Protein AF-R9T815-F1 (afdb_monomer)

Foldseek 3Di:
DVVCVVVPNDDPPPPVVVVCCVVDPPVQWDDDPPDIGGHDDDPDPPPPPPPPVVVVVVVVVVVVVVVD

Sequence (68 aa):
MRVFKDVDLVEQLGSGMSRILHTYDQSIFDISDNFIRAIFPFTESLDHDGTINGIINGIINEIEKKIR

Organism: Methanomassiliicoccus intestinalis (strain Issoire-Mx1) (NCBI:txid1295009)

Solvent-accessible surface area (backbone atoms only — not comparable to full-atom values): 4468 Å² total; per-residue (Å²): 109,66,72,43,43,78,67,70,74,46,77,66,90,69,60,60,59,57,54,50,61,70,76,40,70,70,86,36,52,48,80,56,101,87,51,75,47,76,60,82,78,71,95,60,80,88,60,88,74,52,63,64,62,55,51,51,55,53,52,51,56,53,50,56,62,72,74,106

Radius of gyration: 23.54 Å; Cα contacts (8 Å, |Δi|>4): 20; chains: 1; bounding box: 41×30×63 Å

Nearest PDB structures (foldseek):
  6j30-assembly1_Q  TM=2.877E-01  e=9.379E+00  Saccharomyces cerevisiae S288C

Mean predicted aligned error: 12.34 Å

Structure (mmCIF, N/CA/C/O backbone):
data_AF-R9T815-F1
#
_entry.id   AF-R9T815-F1
#
loop_
_atom_site.group_PDB
_atom_site.id
_atom_site.type_symbol
_atom_site.label_atom_id
_atom_site.label_alt_id
_atom_site.label_comp_id
_atom_site.label_asym_id
_atom_site.label_entity_id
_atom_site.label_seq_id
_atom_site.pdbx_PDB_ins_code
_atom_site.Cartn_x
_atom_site.Cartn_y
_atom_site.Cartn_z
_atom_site.occupancy
_atom_site.B_iso_or_equiv
_atom_site.auth_seq_id
_atom_site.auth_comp_id
_atom_site.auth_asym_id
_atom_site.auth_atom_id
_atom_site.pdbx_PDB_model_num
ATOM 1 N N . MET A 1 1 ? -2.847 7.791 14.856 1.00 84.44 1 MET A N 1
ATOM 2 C CA . MET A 1 1 ? -3.957 8.221 13.972 1.00 84.44 1 MET A CA 1
ATOM 3 C C . MET A 1 1 ? -4.531 9.590 14.319 1.00 84.44 1 MET A C 1
ATOM 5 O O . MET A 1 1 ? -4.649 10.378 13.398 1.00 84.44 1 MET A O 1
ATOM 9 N N . ARG A 1 2 ? -4.857 9.907 15.587 1.00 89.00 2 ARG A N 1
ATOM 10 C CA . ARG A 1 2 ? -5.489 11.192 15.964 1.00 89.00 2 ARG A CA 1
ATOM 11 C C . ARG A 1 2 ? -4.768 12.433 15.417 1.00 89.00 2 ARG A C 1
ATOM 13 O O . ARG A 1 2 ? -5.403 13.205 14.728 1.00 89.00 2 ARG A O 1
ATOM 20 N N . VAL A 1 3 ? -3.447 12.537 15.597 1.00 93.31 3 VAL A N 1
ATOM 21 C CA . VAL A 1 3 ? -2.649 13.665 15.068 1.00 93.31 3 VAL A CA 1
ATOM 22 C C . VAL A 1 3 ? -2.847 13.862 13.563 1.00 93.31 3 VAL A C 1
ATOM 24 O O . VAL A 1 3 ? -3.139 14.967 13.141 1.00 93.31 3 VAL A O 1
ATOM 27 N N . PHE A 1 4 ? -2.754 12.799 12.760 1.00 91.81 4 PHE A N 1
ATOM 28 C CA . PHE A 1 4 ? -2.944 12.884 11.308 1.00 91.81 4 PHE A CA 1
ATOM 29 C C . PHE A 1 4 ? -4.385 13.204 10.905 1.00 91.81 4 PHE A C 1
ATOM 31 O O . PHE A 1 4 ? -4.602 13.818 9.867 1.00 91.81 4 PHE A O 1
ATOM 38 N N . LYS A 1 5 ? -5.365 12.772 11.706 1.00 90.19 5 LYS A N 1
ATOM 39 C CA . LYS A 1 5 ? -6.779 13.074 11.474 1.00 90.19 5 LYS A CA 1
ATOM 40 C C . LYS A 1 5 ? -7.083 14.536 11.791 1.00 90.19 5 LYS A C 1
ATOM 42 O O . LYS A 1 5 ? -7.817 15.168 11.054 1.00 90.19 5 LYS A O 1
ATOM 47 N N . ASP A 1 6 ? -6.492 15.063 12.859 1.00 93.62 6 ASP A N 1
ATOM 48 C CA . ASP A 1 6 ? -6.688 16.446 13.300 1.00 93.62 6 ASP A CA 1
ATOM 49 C C . ASP A 1 6 ? -6.100 17.465 12.297 1.00 93.62 6 ASP A C 1
ATOM 51 O O . ASP A 1 6 ? -6.482 18.630 12.322 1.00 93.62 6 ASP A O 1
ATOM 55 N N . VAL A 1 7 ? -5.196 17.027 11.407 1.00 94.31 7 VAL A N 1
ATOM 56 C CA . VAL A 1 7 ? -4.665 17.816 10.276 1.00 94.31 7 VAL A CA 1
ATOM 57 C C . VAL A 1 7 ? -5.173 17.341 8.903 1.00 94.31 7 VAL A C 1
ATOM 59 O O . VAL A 1 7 ? -4.564 17.665 7.888 1.00 94.31 7 VAL A O 1
ATOM 62 N N . ASP A 1 8 ? -6.245 16.543 8.862 1.00 90.69 8 ASP A N 1
ATOM 63 C CA . ASP A 1 8 ? -6.889 16.039 7.634 1.00 90.69 8 ASP A CA 1
ATOM 64 C C . ASP A 1 8 ? -5.958 15.296 6.645 1.00 90.69 8 ASP A C 1
ATOM 66 O O . ASP A 1 8 ? -6.200 15.249 5.440 1.00 90.69 8 ASP A O 1
ATOM 70 N N . LEU A 1 9 ? -4.895 14.654 7.143 1.00 92.38 9 LEU A N 1
ATOM 71 C CA . LEU A 1 9 ? -3.958 13.857 6.332 1.00 92.38 9 LEU A CA 1
ATOM 72 C C . LE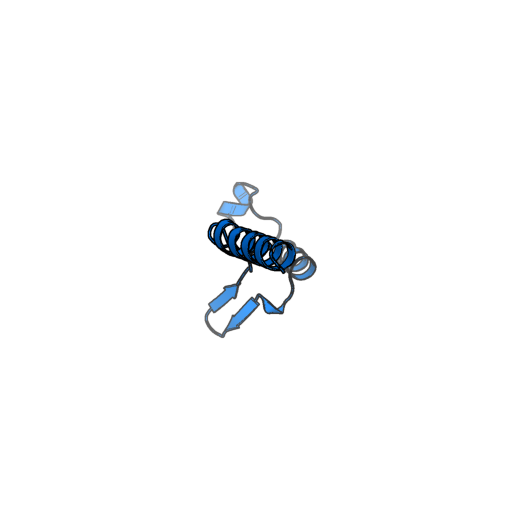U A 1 9 ? -4.354 12.384 6.201 1.00 92.38 9 LEU A C 1
ATOM 74 O O . LEU A 1 9 ? -3.776 11.651 5.399 1.00 92.38 9 LEU A O 1
ATOM 78 N N . VAL A 1 10 ? -5.294 11.916 7.018 1.00 89.81 10 VAL A N 1
ATOM 79 C CA . VAL A 1 10 ? -5.798 10.542 6.967 1.00 89.81 10 VAL A CA 1
ATOM 80 C C . VAL A 1 10 ? -7.310 10.540 7.034 1.00 89.81 10 VAL A C 1
ATOM 82 O O . VAL A 1 10 ? -7.932 11.332 7.737 1.00 89.81 10 VAL A O 1
ATOM 85 N N . GLU A 1 11 ? -7.897 9.592 6.326 1.00 87.00 11 GLU A N 1
ATOM 86 C CA . GLU A 1 11 ? -9.334 9.386 6.341 1.00 87.00 11 GLU A CA 1
ATOM 87 C C . GLU A 1 11 ? -9.800 8.559 7.549 1.00 87.00 11 GLU A C 1
ATOM 89 O O . GLU A 1 11 ? -9.023 8.159 8.425 1.00 87.00 11 GLU A O 1
ATOM 94 N N . GLN A 1 12 ? -11.104 8.275 7.585 1.00 81.81 12 GLN A N 1
ATOM 95 C CA . GLN A 1 12 ? -11.690 7.341 8.534 1.00 81.81 12 GLN A CA 1
ATOM 96 C C . GLN A 1 12 ? -11.015 5.963 8.446 1.00 81.81 12 GLN A C 1
ATOM 98 O O . GLN A 1 12 ? -10.647 5.473 7.380 1.00 81.81 12 GLN A O 1
ATOM 103 N N . LEU A 1 13 ? -10.850 5.327 9.605 1.00 80.62 13 LEU A N 1
ATOM 104 C CA . LEU A 1 13 ? -10.201 4.026 9.712 1.00 80.62 13 LEU A CA 1
ATOM 105 C C . LEU A 1 13 ? -10.850 3.008 8.754 1.00 80.62 13 LEU A C 1
ATOM 107 O O . LEU A 1 13 ?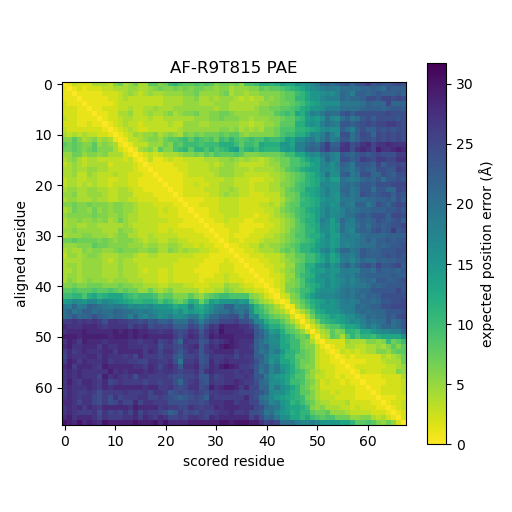 -12.069 2.857 8.743 1.00 80.62 13 LEU A O 1
ATOM 111 N N . GLY A 1 14 ? -10.028 2.311 7.97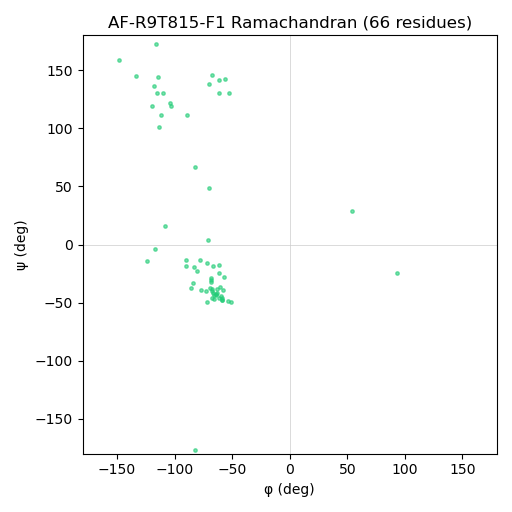0 1.00 72.81 14 GLY A N 1
ATOM 112 C CA . GLY A 1 14 ? -10.468 1.250 7.058 1.00 72.81 14 GLY A CA 1
ATOM 113 C C . GLY A 1 14 ? -10.761 1.685 5.616 1.00 72.81 14 GLY A C 1
ATOM 114 O O . GLY A 1 14 ? -10.600 0.860 4.719 1.00 72.81 14 GLY A O 1
ATOM 115 N N . SER A 1 15 ? -11.087 2.957 5.342 1.00 85.56 15 SER A N 1
ATOM 116 C CA . SER A 1 15 ? -11.363 3.411 3.962 1.00 85.56 15 SER A CA 1
ATOM 117 C C . SER A 1 15 ? -10.112 3.391 3.074 1.00 85.56 15 SER A C 1
ATOM 119 O O . SER A 1 15 ? -10.175 2.992 1.912 1.00 85.56 15 SER A O 1
ATOM 121 N N . GLY A 1 16 ? -8.958 3.755 3.641 1.00 88.31 16 GLY A N 1
ATOM 122 C CA . GLY A 1 16 ? -7.682 3.796 2.924 1.00 88.31 16 GLY A CA 1
ATOM 123 C C . GLY A 1 16 ? -7.202 2.431 2.438 1.00 88.31 16 GLY A C 1
ATOM 124 O O . GLY A 1 16 ? -6.774 2.310 1.293 1.00 88.31 16 GLY A O 1
ATOM 125 N N . MET A 1 17 ? -7.327 1.392 3.269 1.00 87.50 17 MET A N 1
ATOM 126 C CA . MET A 1 17 ? -6.847 0.049 2.919 1.00 87.50 17 MET A CA 1
ATOM 127 C C . MET A 1 17 ? -7.588 -0.532 1.718 1.00 87.50 17 MET A C 1
ATOM 129 O O . MET A 1 17 ? -6.956 -1.093 0.830 1.00 87.50 17 MET A O 1
ATOM 133 N N . SER A 1 18 ? -8.909 -0.341 1.655 1.00 87.69 18 SER A N 1
ATOM 134 C CA . SER A 1 18 ? -9.715 -0.814 0.526 1.00 87.69 18 SER A CA 1
ATOM 135 C C . SER A 1 18 ? -9.258 -0.195 -0.800 1.00 87.69 18 SER A C 1
ATOM 137 O O . SER A 1 18 ? -9.061 -0.909 -1.779 1.00 87.69 18 SER A O 1
ATOM 139 N N . ARG A 1 19 ? -8.991 1.120 -0.830 1.00 90.56 19 ARG A N 1
ATOM 140 C CA . ARG A 1 19 ? -8.480 1.783 -2.042 1.00 90.56 19 ARG A CA 1
ATOM 141 C C . ARG A 1 19 ? -7.078 1.329 -2.421 1.00 90.56 19 ARG A C 1
ATOM 143 O O . ARG A 1 19 ? -6.822 1.113 -3.598 1.00 90.56 19 ARG A O 1
ATOM 150 N N . ILE A 1 20 ? -6.183 1.170 -1.447 1.00 91.00 20 ILE A N 1
ATOM 151 C CA . ILE A 1 20 ? -4.818 0.693 -1.706 1.00 91.00 20 ILE A CA 1
ATOM 152 C C . ILE A 1 20 ? -4.856 -0.690 -2.365 1.00 91.00 20 ILE A C 1
ATOM 154 O O . ILE A 1 20 ? -4.214 -0.883 -3.391 1.00 91.00 20 ILE A O 1
ATOM 158 N N . LEU A 1 21 ? -5.655 -1.612 -1.822 1.00 89.06 21 LEU A N 1
ATOM 159 C CA . LEU A 1 21 ? -5.794 -2.977 -2.342 1.00 89.06 21 LEU A CA 1
ATOM 160 C C . LEU A 1 21 ? -6.560 -3.057 -3.673 1.00 89.06 21 LEU A C 1
ATOM 162 O O . LEU A 1 21 ? -6.508 -4.087 -4.336 1.00 89.06 21 LEU A O 1
ATOM 166 N N . HIS A 1 22 ? -7.292 -2.007 -4.057 1.00 91.38 22 HIS A N 1
ATOM 167 C CA . HIS A 1 22 ? -7.934 -1.916 -5.370 1.00 91.38 22 HIS A CA 1
ATOM 168 C C . HIS A 1 22 ? -6.978 -1.391 -6.449 1.00 91.38 22 HIS A C 1
ATOM 170 O O . HIS A 1 22 ? -7.082 -1.778 -7.609 1.00 91.38 22 HIS A O 1
ATOM 176 N N . THR A 1 23 ? -6.063 -0.498 -6.072 1.00 91.56 23 THR A N 1
ATOM 177 C CA . THR A 1 23 ? -5.110 0.132 -6.995 1.00 91.56 23 THR A C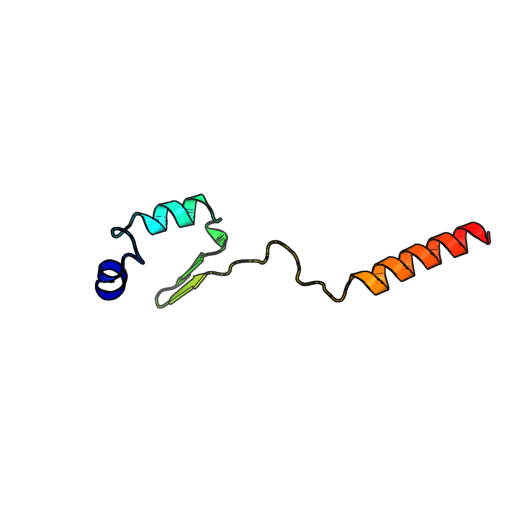A 1
ATOM 178 C C . THR A 1 23 ? -3.850 -0.706 -7.198 1.00 91.56 23 THR A C 1
ATOM 180 O O . THR A 1 23 ? -3.304 -0.728 -8.298 1.00 91.56 23 THR A O 1
ATOM 183 N N . TYR A 1 24 ? -3.368 -1.366 -6.145 1.00 91.38 24 TYR A N 1
ATOM 184 C CA . TYR A 1 24 ? -2.117 -2.117 -6.161 1.00 91.38 24 TYR A CA 1
ATOM 185 C C . TYR A 1 24 ? -2.361 -3.609 -5.972 1.00 91.38 24 TYR A C 1
ATOM 187 O O . TYR A 1 24 ? -3.228 -4.011 -5.196 1.00 91.38 24 TYR A O 1
ATOM 195 N N . ASP A 1 25 ? -1.553 -4.420 -6.655 1.00 90.88 25 ASP A N 1
ATOM 196 C CA . ASP A 1 25 ? -1.597 -5.871 -6.503 1.00 90.88 25 ASP A CA 1
ATOM 197 C C . ASP A 1 25 ? -1.262 -6.277 -5.062 1.00 90.88 25 ASP A C 1
ATOM 199 O O . ASP A 1 25 ? -0.374 -5.706 -4.429 1.00 90.88 25 ASP A O 1
ATOM 203 N N . GLN A 1 26 ? -1.954 -7.286 -4.537 1.00 90.25 26 GLN A N 1
ATOM 204 C CA . GLN A 1 26 ? -1.713 -7.787 -3.184 1.00 90.25 26 GLN A CA 1
ATOM 205 C C . GLN A 1 26 ? -0.287 -8.329 -3.007 1.00 90.25 26 GLN A C 1
ATOM 207 O O . GLN A 1 26 ? 0.235 -8.296 -1.895 1.00 90.25 26 GLN A O 1
ATOM 212 N N . SER A 1 27 ? 0.368 -8.761 -4.089 1.00 91.62 27 SER A N 1
ATOM 213 C CA . SER A 1 27 ? 1.727 -9.303 -4.085 1.00 91.62 27 SER A CA 1
ATOM 214 C C . SER A 1 27 ? 2.792 -8.315 -3.610 1.00 91.62 27 SER A C 1
ATOM 216 O O . SER A 1 27 ? 3.904 -8.735 -3.296 1.00 91.62 27 SER A O 1
ATOM 218 N N . ILE A 1 28 ? 2.500 -7.009 -3.584 1.00 93.81 28 ILE A N 1
ATOM 219 C CA . ILE A 1 28 ? 3.459 -6.003 -3.107 1.00 93.81 28 ILE A CA 1
ATOM 220 C C . ILE A 1 28 ? 3.539 -5.941 -1.579 1.00 93.81 28 ILE A C 1
ATOM 222 O O . ILE A 1 28 ? 4.447 -5.297 -1.048 1.00 93.81 28 ILE A O 1
ATOM 226 N N . PHE A 1 29 ? 2.586 -6.570 -0.883 1.00 94.06 29 PHE A N 1
ATOM 227 C CA . PHE A 1 29 ? 2.508 -6.611 0.570 1.00 94.06 29 PHE A CA 1
ATOM 228 C C . PHE A 1 29 ? 2.963 -7.975 1.088 1.00 94.06 29 PHE A C 1
ATOM 230 O O . PHE A 1 29 ? 2.370 -9.005 0.782 1.00 94.06 29 PHE A O 1
ATOM 237 N N . ASP A 1 30 ? 3.985 -7.962 1.933 1.00 95.00 30 ASP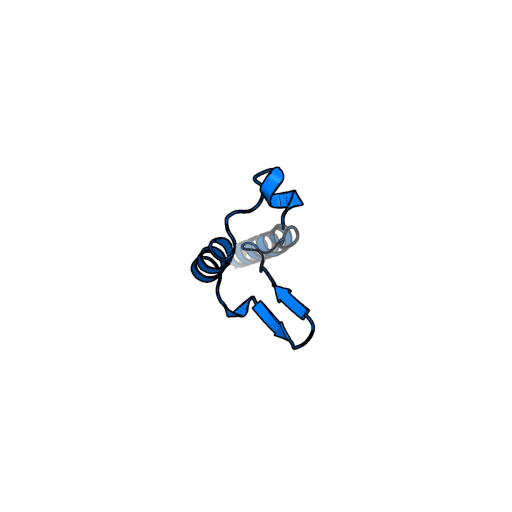 A N 1
ATOM 238 C CA . ASP A 1 30 ? 4.462 -9.123 2.677 1.00 95.00 30 ASP A CA 1
ATOM 239 C C . ASP A 1 30 ? 4.161 -8.898 4.165 1.00 95.00 30 ASP A C 1
ATOM 241 O O . ASP A 1 30 ? 4.693 -7.975 4.795 1.00 95.00 30 ASP A O 1
ATOM 245 N N . ILE A 1 31 ? 3.227 -9.688 4.698 1.00 94.06 31 ILE A N 1
ATOM 246 C CA . ILE A 1 31 ? 2.743 -9.591 6.077 1.00 94.06 31 ILE A CA 1
ATOM 247 C C . ILE A 1 31 ? 3.381 -10.717 6.880 1.00 94.06 31 ILE A C 1
ATOM 249 O O . ILE A 1 31 ? 3.146 -11.895 6.621 1.00 94.06 31 ILE A O 1
ATOM 253 N N . SER A 1 32 ? 4.142 -10.332 7.895 1.00 95.75 32 SER A N 1
ATOM 254 C CA . SER A 1 32 ? 4.747 -11.238 8.866 1.00 95.75 32 SER A CA 1
ATOM 255 C C . SER A 1 32 ? 4.181 -10.984 10.262 1.00 95.75 32 SER A C 1
ATOM 257 O O . SER A 1 32 ? 3.493 -9.988 10.495 1.00 95.75 32 SER A O 1
ATOM 259 N N . ASP A 1 33 ? 4.529 -11.845 11.215 1.00 97.19 33 ASP A N 1
ATOM 260 C CA . ASP A 1 33 ? 4.046 -11.763 12.598 1.00 97.19 33 ASP A CA 1
ATOM 261 C C . ASP A 1 33 ? 4.364 -10.426 13.289 1.00 97.19 33 ASP A C 1
ATOM 263 O O . ASP A 1 33 ? 3.644 -9.998 14.192 1.00 97.19 33 ASP A O 1
ATOM 267 N N . ASN A 1 34 ? 5.446 -9.750 12.886 1.00 97.62 34 ASN A N 1
ATOM 268 C CA . ASN A 1 34 ? 5.942 -8.554 13.574 1.00 97.62 34 ASN A CA 1
ATOM 269 C C . ASN A 1 34 ? 6.074 -7.320 12.683 1.00 97.62 34 ASN A C 1
ATOM 271 O O . ASN A 1 34 ? 6.239 -6.215 13.203 1.00 97.62 34 ASN A O 1
ATOM 275 N N . PHE A 1 35 ? 6.027 -7.478 11.362 1.00 96.06 35 PHE A N 1
ATOM 276 C CA . PHE A 1 35 ? 6.130 -6.356 10.439 1.00 96.06 35 PHE A CA 1
ATOM 277 C C . PHE A 1 35 ? 5.330 -6.587 9.163 1.00 96.06 35 PHE A C 1
ATOM 279 O O . PHE A 1 35 ? 5.054 -7.713 8.753 1.00 96.06 35 PHE A O 1
ATOM 286 N N . ILE A 1 36 ? 5.021 -5.480 8.500 1.00 94.25 36 ILE A N 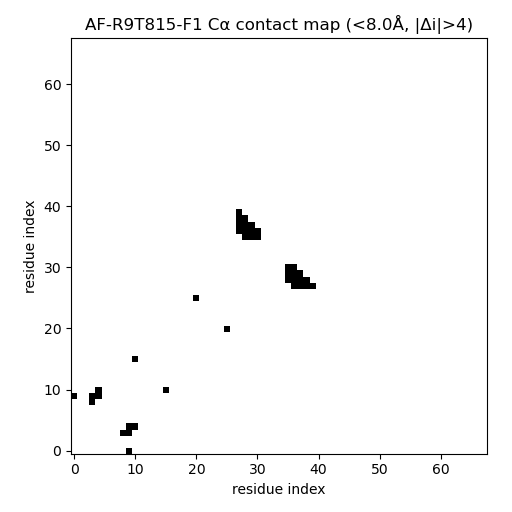1
ATOM 287 C CA . ILE A 1 36 ? 4.481 -5.470 7.147 1.00 94.25 36 ILE A CA 1
ATOM 288 C C . ILE A 1 36 ? 5.517 -4.788 6.264 1.00 94.25 36 ILE A C 1
ATOM 290 O O . ILE A 1 36 ? 6.011 -3.709 6.600 1.00 94.25 36 ILE A O 1
ATOM 294 N N . ARG A 1 37 ? 5.853 -5.415 5.141 1.00 95.88 37 ARG A N 1
ATOM 295 C CA . ARG A 1 37 ? 6.714 -4.845 4.108 1.00 95.88 37 ARG A CA 1
ATOM 296 C C . ARG A 1 37 ? 5.861 -4.538 2.883 1.00 95.88 37 ARG A C 1
ATOM 298 O O . ARG A 1 37 ? 5.114 -5.394 2.430 1.00 95.88 37 ARG A O 1
ATOM 305 N N . ALA A 1 38 ? 5.984 -3.325 2.356 1.00 95.00 38 ALA A N 1
ATOM 306 C CA . ALA A 1 38 ? 5.341 -2.915 1.112 1.00 95.00 38 ALA A CA 1
ATOM 307 C C . ALA A 1 38 ? 6.425 -2.512 0.104 1.00 95.00 38 ALA A C 1
ATOM 309 O O . ALA A 1 38 ? 7.210 -1.604 0.385 1.00 95.00 38 ALA A O 1
ATOM 310 N N . ILE A 1 39 ? 6.502 -3.206 -1.034 1.00 93.94 39 ILE A N 1
ATOM 311 C CA . ILE A 1 39 ? 7.530 -2.990 -2.064 1.00 93.94 39 ILE A CA 1
ATOM 312 C C . ILE A 1 39 ? 6.861 -2.453 -3.327 1.00 93.94 39 ILE A C 1
ATOM 314 O O . ILE A 1 39 ? 6.287 -3.211 -4.101 1.00 93.94 39 ILE A O 1
ATOM 318 N N . PHE A 1 40 ? 6.956 -1.144 -3.552 1.00 91.62 40 PHE A N 1
ATOM 31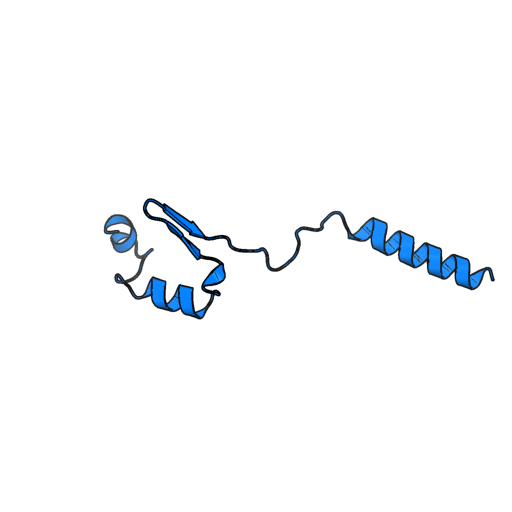9 C CA . PHE A 1 40 ? 6.409 -0.505 -4.748 1.00 91.62 40 PHE A CA 1
ATOM 320 C C . PHE A 1 40 ? 7.462 -0.505 -5.864 1.00 91.62 40 PHE A C 1
ATOM 322 O O . PHE A 1 40 ? 8.471 0.193 -5.725 1.00 91.62 40 PHE A O 1
ATOM 329 N N . PRO A 1 41 ? 7.275 -1.277 -6.950 1.00 85.00 41 PRO A N 1
ATOM 330 C CA . PRO A 1 41 ? 8.175 -1.203 -8.091 1.00 85.00 41 PRO A CA 1
ATOM 331 C C . PRO A 1 41 ? 8.025 0.154 -8.785 1.00 85.00 41 PRO A C 1
ATOM 333 O O . PRO A 1 41 ? 6.930 0.715 -8.853 1.00 85.00 41 PRO A O 1
ATOM 336 N N . PHE A 1 42 ? 9.125 0.674 -9.325 1.00 85.12 42 PHE A N 1
ATOM 337 C CA . PHE A 1 42 ? 9.063 1.837 -10.203 1.00 85.12 42 PHE A CA 1
ATOM 338 C C . PHE A 1 42 ? 8.408 1.445 -11.529 1.00 85.12 42 PHE A C 1
ATOM 340 O O . PHE A 1 42 ? 8.678 0.374 -12.071 1.00 85.12 42 PHE A O 1
ATOM 347 N N . THR A 1 43 ? 7.541 2.315 -12.044 1.00 78.00 43 THR A N 1
ATOM 348 C CA . THR A 1 43 ? 6.843 2.109 -13.320 1.00 78.00 43 THR A CA 1
ATOM 349 C C . THR A 1 43 ? 7.788 2.171 -14.516 1.00 78.00 43 THR A C 1
ATOM 351 O O . THR A 1 43 ? 7.575 1.475 -15.502 1.00 78.00 43 THR A O 1
ATOM 354 N N . GLU A 1 44 ? 8.838 2.981 -14.414 1.00 77.19 44 GLU A N 1
ATOM 355 C CA . GLU A 1 44 ? 9.930 3.057 -15.379 1.00 77.19 44 GLU A CA 1
ATOM 356 C C . GLU A 1 44 ? 11.218 2.658 -14.666 1.00 77.19 44 GLU A C 1
ATOM 358 O O . GLU A 1 44 ? 11.461 3.074 -13.526 1.00 77.19 44 GLU A O 1
ATOM 363 N N . SER A 1 45 ? 12.046 1.839 -15.316 1.00 66.25 45 SER A N 1
ATOM 364 C CA . SER A 1 45 ? 13.403 1.634 -14.833 1.00 66.25 45 SER A CA 1
ATOM 365 C C . SER A 1 45 ? 14.111 2.986 -14.862 1.00 66.25 45 SER A C 1
ATOM 367 O O . SER A 1 45 ? 14.056 3.714 -15.853 1.00 66.25 45 SER A O 1
ATOM 369 N N . LEU A 1 46 ? 14.761 3.353 -13.754 1.00 63.97 46 LEU A N 1
ATOM 370 C CA . LEU A 1 46 ? 15.632 4.529 -13.669 1.00 63.97 46 LEU A CA 1
ATOM 371 C C . LEU A 1 46 ? 16.920 4.285 -14.482 1.00 63.97 46 LEU A C 1
ATOM 373 O O . LEU A 1 46 ? 18.028 4.490 -13.996 1.00 63.97 46 LEU A O 1
ATOM 377 N N . ASP A 1 47 ? 16.787 3.824 -15.723 1.00 58.66 47 ASP A N 1
ATOM 378 C CA . ASP A 1 47 ? 17.882 3.560 -16.642 1.00 58.66 47 ASP A CA 1
ATOM 379 C C . ASP A 1 47 ? 18.290 4.878 -17.303 1.00 58.66 47 ASP A C 1
ATOM 381 O O . ASP A 1 47 ? 18.159 5.074 -18.508 1.00 58.66 47 ASP A O 1
ATOM 385 N N . HIS A 1 48 ? 18.837 5.801 -16.511 1.00 56.84 48 HIS A N 1
ATOM 386 C CA . HIS A 1 48 ? 19.570 6.946 -17.061 1.00 56.84 48 HIS A CA 1
ATOM 387 C C . HIS A 1 48 ? 20.930 6.544 -17.675 1.00 56.84 48 HIS A C 1
ATOM 389 O O . HIS A 1 48 ? 21.670 7.412 -18.127 1.00 56.84 48 HIS A O 1
ATOM 395 N N . ASP A 1 49 ? 21.247 5.244 -17.724 1.00 54.66 49 ASP A N 1
ATOM 396 C CA . ASP A 1 49 ? 22.525 4.700 -18.208 1.00 54.66 49 ASP A CA 1
ATOM 397 C C . ASP A 1 49 ? 22.384 3.804 -19.467 1.00 54.66 49 ASP A C 1
ATOM 399 O O . ASP A 1 49 ? 23.368 3.354 -20.055 1.00 54.66 49 ASP A O 1
ATOM 403 N N . GLY A 1 50 ? 21.152 3.553 -19.936 1.00 55.53 50 GLY A N 1
ATOM 404 C CA . GLY A 1 50 ? 20.878 2.641 -21.060 1.00 55.53 50 GLY A CA 1
ATOM 405 C C . GLY A 1 50 ? 20.883 3.285 -22.451 1.00 55.53 50 GLY A C 1
ATOM 406 O O . GLY A 1 50 ? 21.010 2.591 -23.464 1.00 55.53 50 GLY A O 1
ATOM 407 N N . THR A 1 51 ? 20.758 4.609 -22.538 1.00 61.25 51 THR A N 1
ATOM 408 C CA . THR A 1 51 ? 20.443 5.278 -23.808 1.00 61.25 51 THR A CA 1
ATOM 409 C C . THR A 1 51 ? 21.649 5.367 -24.740 1.00 61.25 51 THR A C 1
ATOM 411 O O . THR A 1 51 ? 21.513 5.147 -25.938 1.00 61.25 51 THR A O 1
ATOM 414 N N . ILE A 1 52 ? 22.851 5.630 -24.220 1.00 68.31 52 ILE A N 1
ATOM 415 C CA . ILE A 1 52 ? 24.037 5.821 -25.071 1.00 68.31 52 ILE A CA 1
ATOM 416 C C . ILE A 1 52 ? 24.495 4.490 -25.676 1.00 68.31 52 ILE A C 1
ATOM 418 O O . ILE A 1 52 ? 24.662 4.389 -26.890 1.00 68.31 52 ILE A O 1
ATOM 422 N N . ASN A 1 53 ? 24.646 3.451 -24.854 1.00 70.12 53 ASN A N 1
ATOM 423 C CA . ASN A 1 53 ? 25.184 2.168 -25.310 1.00 70.12 53 ASN A CA 1
ATOM 424 C C . ASN A 1 53 ? 24.229 1.448 -26.277 1.00 70.12 53 ASN A C 1
ATOM 426 O O . ASN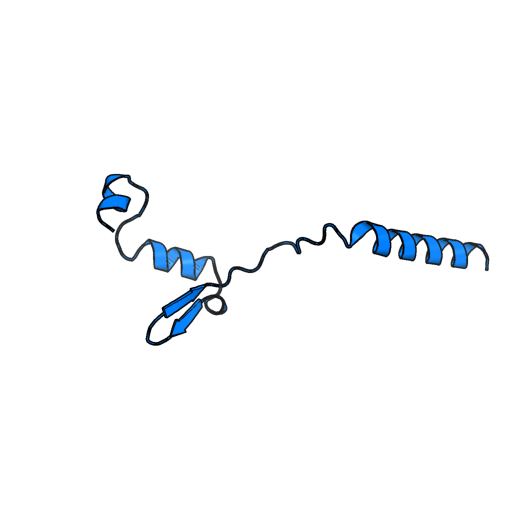 A 1 53 ? 24.672 0.914 -27.294 1.00 70.12 53 ASN A O 1
ATOM 430 N N . GLY A 1 54 ? 22.917 1.483 -26.012 1.00 69.19 54 GLY A N 1
ATOM 431 C CA . GLY A 1 54 ? 21.909 0.916 -26.913 1.00 69.19 54 GLY A CA 1
ATOM 432 C C . GLY A 1 54 ? 21.860 1.624 -28.272 1.00 69.19 54 GLY A C 1
ATOM 433 O O . GLY A 1 54 ? 21.833 0.962 -29.311 1.00 69.19 54 GLY A O 1
ATOM 434 N N . ILE A 1 55 ? 21.924 2.961 -28.276 1.00 78.44 55 ILE A N 1
ATOM 435 C CA . ILE A 1 55 ? 21.921 3.764 -29.508 1.00 78.44 55 ILE A CA 1
ATOM 436 C C . ILE A 1 55 ? 23.204 3.542 -30.318 1.00 78.44 55 ILE A C 1
ATOM 438 O O . ILE A 1 55 ? 23.120 3.308 -31.523 1.00 78.44 55 ILE A O 1
ATOM 442 N N . ILE A 1 56 ? 24.382 3.562 -29.681 1.00 83.00 56 ILE A N 1
ATOM 443 C CA . ILE A 1 56 ? 25.670 3.341 -30.362 1.00 83.00 56 ILE A CA 1
ATOM 444 C C . ILE A 1 56 ? 25.696 1.967 -31.038 1.00 83.00 56 ILE A C 1
ATOM 446 O O . ILE A 1 56 ? 26.042 1.873 -32.215 1.00 83.00 56 ILE A O 1
ATOM 450 N N . ASN A 1 57 ? 25.270 0.915 -30.335 1.00 79.88 57 ASN A N 1
ATOM 451 C CA . ASN A 1 57 ? 25.231 -0.435 -30.896 1.00 79.88 57 ASN A CA 1
ATOM 452 C C . ASN A 1 57 ? 24.255 -0.540 -32.080 1.00 79.88 57 ASN A C 1
ATOM 454 O O . ASN A 1 57 ? 24.556 -1.202 -33.073 1.00 79.88 57 ASN A O 1
ATOM 458 N N . GLY A 1 58 ? 23.107 0.142 -32.014 1.00 80.31 5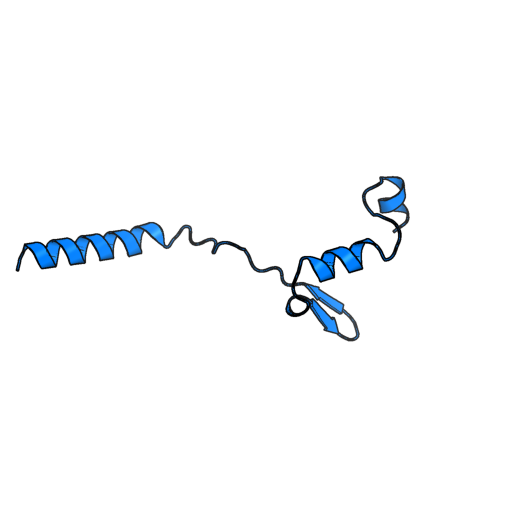8 GLY A N 1
ATOM 459 C CA . GLY A 1 58 ? 22.173 0.235 -33.138 1.00 80.31 58 GLY A CA 1
ATOM 460 C C . GLY A 1 58 ? 22.791 0.905 -34.371 1.00 80.31 58 GLY A C 1
ATOM 461 O O . GLY A 1 58 ? 22.688 0.372 -35.475 1.00 80.31 58 GLY A O 1
ATOM 462 N N . ILE A 1 59 ? 23.487 2.031 -34.177 1.00 88.12 59 ILE A N 1
ATOM 463 C CA . ILE A 1 59 ? 24.137 2.789 -35.258 1.00 88.12 59 ILE A CA 1
ATOM 464 C C . ILE A 1 59 ? 25.285 1.990 -35.893 1.00 88.12 59 ILE A C 1
ATOM 466 O O . ILE A 1 59 ? 25.389 1.950 -37.119 1.00 88.12 59 ILE A O 1
ATOM 470 N N . ILE A 1 60 ? 26.129 1.332 -35.089 1.00 88.56 60 ILE A N 1
ATOM 471 C CA . ILE A 1 60 ? 27.248 0.515 -35.591 1.00 88.56 60 ILE A CA 1
ATOM 472 C C . ILE A 1 60 ? 26.731 -0.602 -36.504 1.00 88.56 60 ILE A C 1
ATOM 474 O O . ILE A 1 60 ? 27.210 -0.737 -37.629 1.00 88.56 60 ILE A O 1
ATOM 478 N N . ASN A 1 61 ? 25.698 -1.330 -36.073 1.00 84.38 61 ASN A N 1
ATOM 479 C CA . ASN A 1 61 ? 25.093 -2.394 -36.878 1.00 84.38 61 ASN A CA 1
ATOM 480 C C . ASN A 1 61 ? 24.529 -1.874 -38.216 1.00 84.38 61 ASN A C 1
ATOM 482 O O . ASN A 1 61 ? 24.607 -2.556 -39.241 1.00 84.38 61 ASN A O 1
ATOM 486 N N . GLU A 1 62 ? 23.959 -0.665 -38.237 1.00 87.81 62 GLU A N 1
ATOM 487 C CA . GLU A 1 62 ? 23.447 -0.061 -39.471 1.00 87.81 62 GLU A CA 1
ATOM 488 C C . GLU A 1 62 ? 24.577 0.334 -40.438 1.00 87.81 62 GLU A C 1
ATOM 490 O O . GLU A 1 62 ? 24.447 0.156 -41.653 1.00 87.81 62 GLU A O 1
ATOM 495 N N . ILE A 1 63 ? 25.700 0.832 -39.909 1.00 91.56 63 ILE A N 1
ATOM 496 C CA . ILE A 1 63 ? 26.898 1.156 -40.693 1.00 91.56 63 ILE A CA 1
ATOM 497 C C . ILE A 1 63 ? 27.514 -0.116 -41.286 1.00 91.56 63 ILE A C 1
ATOM 499 O O . ILE A 1 63 ? 27.783 -0.150 -42.486 1.00 91.56 63 ILE A O 1
ATOM 503 N N . GLU A 1 64 ? 27.680 -1.179 -40.495 1.00 88.12 64 GLU A N 1
ATOM 504 C CA . GLU A 1 64 ? 28.217 -2.461 -40.976 1.00 88.12 64 GLU A CA 1
ATOM 505 C C . GLU A 1 64 ? 27.382 -3.040 -42.126 1.00 88.12 64 GLU A C 1
ATOM 507 O O . GLU A 1 64 ? 27.928 -3.533 -43.114 1.00 88.12 64 GLU A O 1
ATOM 512 N N . LYS A 1 65 ? 26.053 -2.913 -42.049 1.00 83.75 65 LYS A N 1
ATOM 513 C CA . LYS A 1 65 ? 25.142 -3.355 -43.112 1.00 83.75 65 LYS A CA 1
ATOM 514 C C . LYS A 1 65 ? 25.250 -2.520 -44.393 1.00 83.75 65 LYS A C 1
ATOM 516 O O . LYS A 1 65 ? 24.962 -3.047 -45.458 1.00 83.75 65 LYS A O 1
ATOM 521 N N . LYS A 1 66 ? 25.630 -1.239 -44.307 1.00 82.44 66 LYS A N 1
ATOM 522 C CA . LYS A 1 66 ? 25.843 -0.364 -45.478 1.00 82.44 66 LYS A CA 1
ATOM 523 C C . LYS A 1 66 ? 27.199 -0.578 -46.154 1.00 82.44 66 LYS A C 1
ATOM 525 O O . LYS A 1 66 ? 27.346 -0.211 -47.315 1.00 82.44 66 LYS A O 1
ATOM 530 N N . ILE A 1 67 ? 28.183 -1.109 -45.427 1.00 79.88 67 ILE A N 1
ATOM 531 C CA . ILE A 1 67 ? 29.538 -1.373 -45.941 1.00 79.88 67 ILE A CA 1
ATOM 532 C C . ILE A 1 67 ? 29.614 -2.716 -46.692 1.00 79.88 67 ILE A C 1
ATOM 534 O O . ILE A 1 67 ? 30.533 -2.922 -47.484 1.00 79.88 67 ILE A O 1
ATOM 538 N N . ARG A 1 68 ? 28.655 -3.617 -46.468 1.00 66.00 68 ARG A N 1
ATOM 539 C CA . ARG A 1 68 ? 28.542 -4.912 -47.146 1.00 66.00 68 ARG A CA 1
ATOM 540 C C . ARG A 1 68 ? 27.605 -4.851 -48.349 1.00 66.00 68 ARG A C 1
ATOM 542 O O . ARG A 1 68 ? 27.910 -5.558 -49.334 1.00 66.00 68 ARG A O 1
#

pLDDT: mean 84.49, std 11.06, range [54.66, 97.62]

Secondary structure (DSSP, 8-state):
-HHHHHTT-S-STTHHHHHHHHHS-GGGEEE-SS-EEE----SS---TTSHHHHHHHHHHHHHHHHH-